Protein AF-A0A6N6WFM8-F1 (afdb_monomer)

Secondary structure (DSSP, 8-state):
--------TT--S-GGGTTS-HHHHHHHHHHHHHHHHHHHHHHHHHHHHHHHHHHHHHHHHGGGGTTHHHHHHHHHHHHHHHHHHHHHHHHHHTHHHHHHHHHHHHHHHHHHHHTTT--

Mean predicted aligned error: 9.28 Å

pLDDT: mean 80.0, std 13.32, range [35.06, 93.25]

Solvent-accessible surface area (backbone atoms only — not comparable to full-atom values): 6732 Å² total; per-residue (Å²): 133,85,77,87,62,79,77,48,95,69,57,58,74,56,78,93,58,65,84,58,61,68,67,57,55,52,49,54,26,50,51,42,53,48,55,68,45,42,65,59,50,70,43,50,50,56,30,48,50,48,36,51,49,33,50,54,52,47,60,74,41,50,88,73,21,69,61,70,58,45,50,49,36,49,48,49,34,52,49,34,50,52,54,36,50,51,52,51,50,52,49,61,70,47,38,64,63,51,50,52,51,44,38,48,54,50,48,52,49,47,51,69,70,40,55,77,76,76,110

Foldseek 3Di:
DPPPDPCDLLQLDDPVCVPDDVVVSVVLSVQLVCLLCVQLCVLVVVLVCQLVVLVVVCVVCPPVCPDPNVVVSVVSNVVSVVSSVVSVVVCVVCSVVSSVVSSVVSVVVCCVVCVVVVD

Organism: NCBI:txid2599607

Radius of gyration: 22.09 Å; Cα contacts (8 Å, |Δi|>4): 57; chains: 1; bounding box: 48×27×62 Å

Sequence (119 aa):
MQSNRPQSRLNFIDPAYAEIPWYFHWLLNTLGAIGLAGPYLTVLVPCFAAVWGAEQLQLLFGSAAYGAVSALMSMIRTGATILGIEMLFTMYWTRHEWEEVVRRIIHEACEEFLQPWLR

Structure (mmCIF, N/CA/C/O backbone):
data_AF-A0A6N6WFM8-F1
#
_entry.id   AF-A0A6N6WFM8-F1
#
loop_
_atom_site.group_PDB
_atom_site.id
_atom_site.type_symbol
_atom_site.label_atom_id
_atom_site.label_alt_id
_atom_site.label_comp_id
_atom_site.label_asym_id
_atom_site.label_entity_id
_atom_site.label_seq_id
_atom_site.pdbx_PDB_ins_code
_atom_site.Cartn_x
_atom_site.Cartn_y
_atom_site.Cartn_z
_atom_site.occupancy
_atom_site.B_iso_or_equiv
_atom_site.auth_seq_id
_atom_site.auth_comp_id
_atom_site.auth_asym_id
_atom_site.auth_atom_id
_atom_site.pdbx_PDB_model_num
ATOM 1 N N . MET A 1 1 ? 14.732 12.164 -34.312 1.00 35.06 1 MET A N 1
ATOM 2 C CA . MET A 1 1 ? 13.576 13.000 -33.916 1.00 35.06 1 MET A CA 1
ATOM 3 C C . MET A 1 1 ? 13.113 12.534 -32.543 1.00 35.06 1 MET A C 1
ATOM 5 O O . MET A 1 1 ? 12.490 11.487 -32.454 1.00 35.06 1 MET A O 1
ATOM 9 N N . GLN A 1 2 ? 13.491 13.245 -31.475 1.00 36.38 2 GLN A N 1
ATOM 10 C CA . GLN A 1 2 ? 12.993 12.977 -30.121 1.00 36.38 2 GLN A CA 1
ATOM 11 C C . GLN A 1 2 ? 11.494 13.290 -30.093 1.00 36.38 2 GLN A C 1
ATOM 13 O O . GLN A 1 2 ? 11.077 14.417 -30.353 1.00 36.38 2 GLN A O 1
ATOM 18 N N . SER A 1 3 ? 10.677 12.268 -29.854 1.00 37.72 3 SER A N 1
ATOM 19 C CA . SER A 1 3 ? 9.236 12.413 -29.677 1.00 37.72 3 SER A CA 1
ATOM 20 C C . SER A 1 3 ? 8.973 13.249 -28.417 1.00 37.72 3 SER A C 1
ATOM 22 O O . SER A 1 3 ? 8.973 12.714 -27.312 1.00 37.72 3 SER A O 1
ATOM 24 N N . ASN A 1 4 ? 8.704 14.547 -28.597 1.00 43.09 4 ASN A N 1
ATOM 25 C CA . ASN A 1 4 ? 8.179 15.488 -27.596 1.00 43.09 4 ASN A CA 1
ATOM 26 C C . ASN A 1 4 ? 6.728 15.1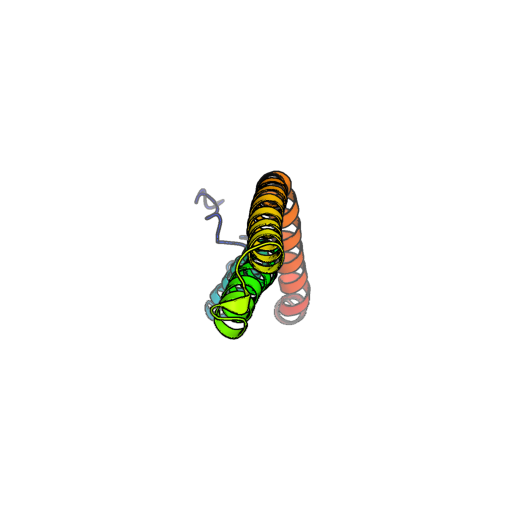51 -27.190 1.00 43.09 4 ASN A C 1
ATOM 28 O O . ASN A 1 4 ? 5.863 16.024 -27.132 1.00 43.09 4 ASN A O 1
ATOM 32 N N . ARG A 1 5 ? 6.414 13.874 -26.950 1.00 44.69 5 ARG A N 1
ATOM 33 C CA . ARG A 1 5 ? 5.174 13.516 -26.264 1.00 44.69 5 ARG A CA 1
ATOM 34 C C . ARG A 1 5 ? 5.447 13.669 -24.772 1.00 44.69 5 ARG A C 1
ATOM 36 O O . ARG A 1 5 ? 6.428 13.087 -24.309 1.00 44.69 5 ARG A O 1
ATOM 43 N N . PRO A 1 6 ? 4.631 14.427 -24.021 1.00 41.84 6 PRO A N 1
ATOM 44 C CA . PRO A 1 6 ? 4.748 14.429 -22.571 1.00 41.84 6 PRO A CA 1
ATOM 45 C C . PRO A 1 6 ? 4.682 12.971 -22.114 1.00 41.84 6 PRO A C 1
ATOM 47 O O . PRO A 1 6 ? 3.735 12.263 -22.469 1.00 41.84 6 PRO A O 1
ATOM 50 N N . GLN A 1 7 ? 5.723 12.498 -21.419 1.00 53.62 7 GLN A N 1
ATOM 51 C CA . GLN A 1 7 ? 5.733 11.163 -20.828 1.00 53.62 7 GLN A CA 1
ATOM 52 C C . GLN A 1 7 ? 4.466 11.052 -19.981 1.00 53.62 7 GLN A C 1
ATOM 54 O O . GLN A 1 7 ? 4.309 11.745 -18.976 1.00 53.62 7 GLN A O 1
ATOM 59 N N . SER A 1 8 ? 3.512 10.238 -20.439 1.00 57.81 8 SER A N 1
ATOM 60 C CA . SER A 1 8 ? 2.337 9.914 -19.640 1.00 57.81 8 SER A CA 1
ATOM 61 C C . SER A 1 8 ? 2.836 9.425 -18.285 1.00 57.81 8 SER A C 1
ATOM 63 O O . SER A 1 8 ? 3.742 8.594 -18.231 1.00 57.81 8 SER A O 1
ATOM 65 N N . ARG A 1 9 ? 2.248 9.913 -17.186 1.00 61.69 9 ARG A N 1
ATOM 66 C CA . ARG A 1 9 ? 2.608 9.463 -15.828 1.00 61.69 9 ARG A CA 1
ATOM 67 C C . ARG A 1 9 ? 2.469 7.945 -15.654 1.00 61.69 9 ARG A C 1
ATOM 69 O O . ARG A 1 9 ? 3.071 7.389 -14.750 1.00 61.69 9 ARG A O 1
ATOM 76 N N . LEU A 1 10 ? 1.696 7.299 -16.529 1.00 65.50 10 LEU A N 1
ATOM 77 C CA . LEU A 1 10 ? 1.457 5.857 -16.558 1.00 65.50 10 LEU A CA 1
ATOM 78 C C . LEU A 1 10 ? 2.212 5.135 -17.685 1.00 65.50 10 LEU A C 1
ATOM 80 O O . LEU A 1 10 ? 1.981 3.950 -17.896 1.00 65.50 10 LEU A O 1
ATOM 84 N N . ASN A 1 11 ? 3.075 5.838 -18.425 1.00 73.56 11 ASN A N 1
ATOM 85 C CA . ASN A 1 11 ? 4.032 5.209 -19.324 1.00 73.56 11 ASN A CA 1
ATOM 86 C C . ASN A 1 11 ? 5.389 5.136 -18.615 1.00 73.56 11 ASN A C 1
ATOM 88 O O . ASN A 1 11 ? 6.054 6.153 -18.385 1.00 73.56 11 ASN A O 1
ATOM 92 N N . PHE A 1 12 ? 5.761 3.924 -18.226 1.00 73.44 12 PHE A N 1
ATOM 93 C CA . PHE A 1 12 ? 6.986 3.625 -17.488 1.00 73.44 12 PHE A CA 1
ATOM 94 C C . PHE A 1 12 ? 8.117 3.149 -18.395 1.00 73.44 12 PHE A C 1
ATOM 96 O O . PHE A 1 12 ? 9.239 2.975 -17.932 1.00 73.44 12 PHE A O 1
ATOM 103 N N . ILE A 1 13 ? 7.825 2.946 -19.678 1.00 74.31 13 ILE A N 1
ATOM 104 C CA . ILE A 1 13 ? 8.759 2.368 -20.634 1.00 74.31 13 ILE A CA 1
ATOM 105 C C . ILE A 1 13 ? 9.602 3.477 -21.245 1.00 74.31 13 ILE A C 1
ATOM 107 O O . ILE A 1 13 ? 9.079 4.489 -21.724 1.00 74.31 13 ILE A O 1
ATOM 111 N N . ASP A 1 14 ? 10.917 3.273 -21.217 1.00 74.56 14 ASP A N 1
ATOM 112 C CA . ASP A 1 14 ? 11.868 4.184 -21.837 1.00 74.56 14 ASP A CA 1
ATOM 113 C C . ASP A 1 14 ? 11.653 4.219 -23.363 1.00 74.56 14 ASP A C 1
ATOM 115 O O . ASP A 1 14 ? 11.446 3.167 -23.974 1.00 74.56 14 ASP A O 1
ATOM 119 N N . PRO A 1 15 ? 11.708 5.389 -24.023 1.00 71.56 15 PRO A N 1
ATOM 120 C CA . PRO A 1 15 ? 11.701 5.468 -25.482 1.00 71.56 15 PRO A CA 1
ATOM 121 C C . PRO A 1 15 ? 12.776 4.613 -26.177 1.00 71.56 15 PRO A C 1
ATOM 123 O O . PRO A 1 15 ? 12.550 4.217 -27.319 1.00 71.56 15 PRO A O 1
ATOM 126 N N . ALA A 1 16 ? 13.893 4.278 -25.517 1.00 71.88 16 ALA A N 1
ATOM 127 C CA . ALA A 1 16 ? 14.883 3.319 -26.030 1.00 71.88 16 ALA A CA 1
ATOM 128 C C . ALA A 1 16 ? 14.297 1.914 -26.284 1.00 71.88 16 ALA A C 1
ATOM 130 O O . ALA A 1 16 ? 14.796 1.160 -27.113 1.00 71.88 16 ALA A O 1
ATOM 131 N N . TYR A 1 17 ? 13.199 1.596 -25.608 1.00 71.00 17 TYR A N 1
ATOM 132 C CA . TYR A 1 17 ? 12.500 0.320 -25.637 1.00 71.00 17 TYR A CA 1
ATOM 133 C C . TYR A 1 17 ? 11.153 0.404 -26.381 1.00 71.00 17 TYR A C 1
ATOM 135 O O . TYR A 1 17 ? 10.254 -0.417 -26.191 1.00 71.00 17 TYR A O 1
ATOM 143 N N . ALA A 1 18 ? 10.981 1.403 -27.252 1.00 70.19 18 ALA A N 1
ATOM 144 C CA . ALA A 1 18 ? 9.740 1.595 -28.004 1.00 70.19 18 ALA A CA 1
ATOM 145 C C . ALA A 1 18 ? 9.409 0.429 -28.959 1.00 70.19 18 ALA A C 1
ATOM 147 O O . ALA A 1 18 ? 8.238 0.210 -29.261 1.00 70.19 18 ALA A O 1
ATOM 148 N N . GLU A 1 19 ? 10.417 -0.325 -29.404 1.00 74.81 19 GLU A N 1
ATOM 149 C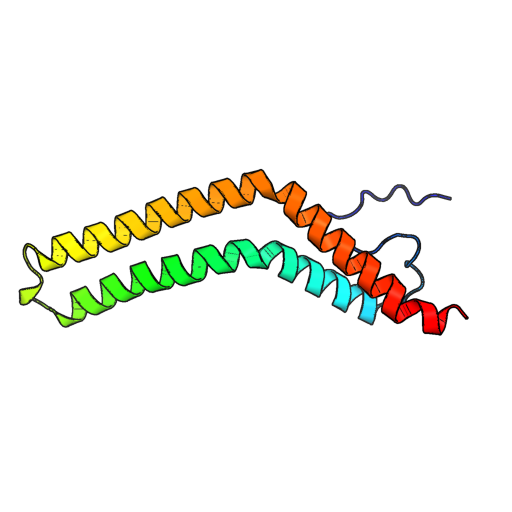 CA . GLU A 1 19 ? 10.278 -1.404 -30.394 1.00 74.81 19 GLU A CA 1
ATOM 150 C C . GLU A 1 19 ? 9.798 -2.743 -29.806 1.00 74.81 19 GLU A C 1
ATOM 152 O O . GLU A 1 19 ? 9.503 -3.674 -30.557 1.00 74.81 19 GLU A O 1
ATOM 157 N N . ILE A 1 20 ? 9.670 -2.855 -28.476 1.00 76.19 20 ILE A N 1
ATOM 158 C CA . ILE A 1 20 ? 9.154 -4.074 -27.836 1.00 76.19 20 ILE A CA 1
ATOM 159 C C . ILE A 1 20 ? 7.714 -4.356 -28.320 1.00 76.19 20 ILE A C 1
ATOM 161 O O . ILE A 1 20 ? 6.927 -3.419 -28.492 1.00 76.19 20 ILE A O 1
ATOM 165 N N . PRO A 1 21 ? 7.303 -5.631 -28.483 1.00 81.69 21 PRO A N 1
ATOM 166 C CA . PRO A 1 21 ? 5.912 -5.978 -28.744 1.00 81.69 21 PRO A CA 1
ATOM 167 C C . PRO A 1 21 ? 4.908 -5.343 -27.769 1.00 81.69 21 PRO A C 1
ATOM 169 O O . PRO A 1 21 ? 5.116 -5.299 -26.556 1.00 81.69 21 PRO A O 1
ATOM 172 N N . TRP A 1 22 ? 3.758 -4.920 -28.297 1.00 79.88 22 TRP A N 1
ATOM 173 C CA . TRP A 1 22 ? 2.727 -4.175 -27.558 1.00 79.88 22 TRP A CA 1
ATOM 174 C C . TRP A 1 22 ? 2.241 -4.859 -26.265 1.00 79.88 22 TRP A C 1
ATOM 176 O O . TRP A 1 22 ? 1.867 -4.179 -25.310 1.00 79.88 22 TRP A O 1
ATOM 186 N N . TYR A 1 23 ? 2.244 -6.194 -26.210 1.00 80.94 23 TYR A N 1
ATOM 187 C CA . TYR A 1 23 ? 1.783 -6.943 -25.040 1.00 80.94 23 TYR A CA 1
ATOM 188 C C . TYR A 1 23 ? 2.735 -6.787 -23.846 1.00 80.94 23 TYR A C 1
ATOM 190 O O . TYR A 1 23 ? 2.275 -6.676 -22.711 1.00 80.94 23 TYR A O 1
ATOM 198 N N . PHE A 1 24 ? 4.046 -6.695 -24.087 1.00 81.00 24 PHE A N 1
ATOM 199 C CA . PHE A 1 24 ? 5.020 -6.363 -23.047 1.00 81.00 24 PHE A CA 1
ATOM 200 C C . PHE A 1 24 ? 4.878 -4.910 -22.608 1.00 81.00 24 PHE A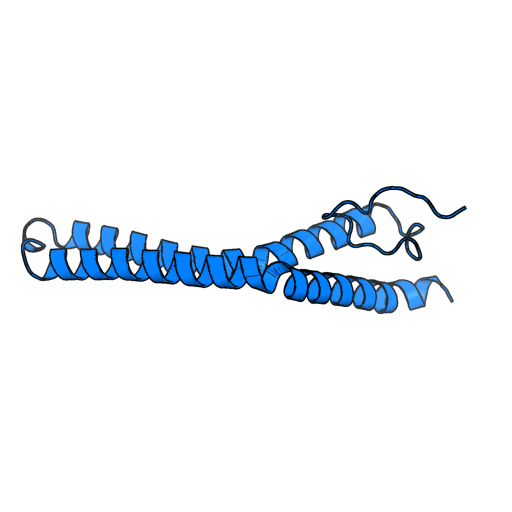 C 1
ATOM 202 O O . PHE A 1 24 ? 4.997 -4.628 -21.417 1.00 81.00 24 PHE A O 1
ATOM 209 N N . HIS A 1 25 ? 4.541 -4.000 -23.533 1.00 81.00 25 HIS A N 1
ATOM 210 C CA . HIS A 1 25 ? 4.240 -2.619 -23.153 1.00 81.00 25 HIS A CA 1
ATOM 211 C C . HIS A 1 25 ? 3.073 -2.544 -22.175 1.00 81.00 25 HIS A C 1
ATOM 213 O O . HIS A 1 25 ? 3.123 -1.825 -21.177 1.00 81.00 25 HIS A O 1
ATOM 219 N N . TRP A 1 26 ? 2.017 -3.306 -22.448 1.00 83.62 26 TRP A N 1
ATOM 220 C CA . TRP A 1 26 ? 0.858 -3.371 -21.570 1.00 83.62 26 TRP A CA 1
ATOM 221 C C . TRP A 1 26 ? 1.195 -4.015 -20.221 1.00 83.62 26 TRP A C 1
ATOM 223 O O . TRP A 1 26 ? 0.831 -3.472 -19.177 1.00 83.62 26 TRP A O 1
ATOM 233 N N . LEU A 1 27 ? 1.942 -5.123 -20.231 1.00 85.62 27 LEU A N 1
ATOM 234 C CA . LEU A 1 27 ? 2.369 -5.825 -19.022 1.00 85.62 27 LEU A CA 1
ATOM 235 C C . LEU A 1 27 ? 3.211 -4.928 -18.104 1.00 85.62 27 LEU A C 1
ATOM 237 O O . LEU A 1 27 ? 2.873 -4.769 -16.935 1.00 85.62 27 LEU A O 1
ATOM 241 N N . LEU A 1 28 ? 4.271 -4.308 -18.627 1.00 84.62 28 LEU A N 1
ATOM 242 C CA . LEU A 1 28 ? 5.191 -3.483 -17.839 1.00 84.62 28 LEU A CA 1
ATOM 243 C C . LEU A 1 28 ? 4.516 -2.224 -17.295 1.00 84.62 28 LEU A C 1
ATOM 245 O O . LEU A 1 28 ? 4.714 -1.869 -16.136 1.00 84.62 28 LEU A O 1
ATOM 249 N N . ASN A 1 29 ? 3.656 -1.581 -18.089 1.00 85.62 29 ASN A N 1
ATOM 250 C CA . ASN A 1 29 ? 2.890 -0.436 -17.604 1.00 85.62 29 ASN A CA 1
ATOM 251 C C . ASN A 1 29 ? 1.872 -0.836 -16.528 1.00 85.62 29 ASN A C 1
ATOM 253 O O . ASN A 1 29 ? 1.671 -0.094 -15.567 1.00 85.62 29 ASN A O 1
ATOM 257 N N . THR A 1 30 ? 1.270 -2.023 -16.646 1.00 85.69 30 THR A N 1
ATOM 258 C CA . THR A 1 30 ? 0.370 -2.563 -15.618 1.00 85.69 30 THR A CA 1
ATOM 259 C C . THR A 1 30 ? 1.136 -2.866 -14.332 1.00 85.69 30 THR A C 1
ATOM 261 O O . THR A 1 30 ? 0.696 -2.469 -13.256 1.00 85.69 30 THR A O 1
ATOM 264 N N . LEU A 1 31 ? 2.312 -3.491 -14.429 1.00 87.19 31 LEU A N 1
ATOM 265 C CA . LEU A 1 31 ? 3.185 -3.740 -13.280 1.00 87.19 31 LEU A CA 1
ATOM 266 C C . LEU A 1 31 ? 3.648 -2.436 -12.622 1.00 87.19 31 LEU A C 1
ATOM 268 O O . LEU A 1 31 ? 3.633 -2.345 -11.399 1.00 87.19 31 LEU A O 1
ATOM 272 N N . GLY A 1 32 ? 3.973 -1.403 -13.403 1.00 86.38 32 GLY A N 1
ATOM 273 C CA . GLY A 1 32 ? 4.305 -0.078 -12.877 1.00 86.38 32 GLY A CA 1
ATOM 274 C C . GLY A 1 32 ? 3.146 0.595 -12.157 1.00 86.38 32 GLY A C 1
ATOM 275 O O . GLY A 1 32 ? 3.318 1.123 -11.060 1.00 86.38 32 GLY A O 1
ATOM 276 N N . ALA A 1 33 ? 1.939 0.512 -12.717 1.00 86.56 33 ALA A N 1
ATOM 277 C CA . ALA A 1 33 ? 0.738 1.015 -12.062 1.00 86.56 33 ALA A CA 1
ATOM 278 C C . ALA A 1 33 ? 0.448 0.273 -10.744 1.00 86.56 33 ALA A C 1
ATOM 280 O O . ALA A 1 33 ? 0.130 0.912 -9.741 1.00 86.56 33 ALA A O 1
ATOM 281 N N . ILE A 1 34 ? 0.611 -1.055 -10.720 1.00 87.00 34 ILE A N 1
ATOM 282 C CA . ILE A 1 34 ? 0.475 -1.867 -9.501 1.00 87.00 34 ILE A CA 1
ATOM 283 C C . ILE A 1 34 ? 1.556 -1.493 -8.484 1.00 87.00 34 ILE A C 1
ATOM 285 O O . ILE A 1 34 ? 1.240 -1.281 -7.316 1.00 87.00 34 ILE A O 1
ATOM 289 N N . GLY A 1 35 ? 2.810 -1.353 -8.919 1.00 85.62 35 GLY A N 1
ATOM 290 C CA . GLY A 1 35 ? 3.928 -0.939 -8.075 1.00 85.62 35 GLY A CA 1
ATOM 291 C C . GLY A 1 35 ? 3.672 0.416 -7.420 1.00 85.62 35 GLY A C 1
ATOM 292 O O . GLY A 1 35 ? 3.829 0.548 -6.210 1.00 85.62 35 GLY A O 1
ATOM 293 N N . LEU A 1 36 ? 3.176 1.400 -8.176 1.00 86.12 36 LEU A N 1
ATOM 294 C CA . LEU A 1 36 ? 2.783 2.704 -7.635 1.00 86.12 36 LEU A CA 1
ATOM 295 C C . LEU A 1 36 ? 1.609 2.631 -6.653 1.00 86.12 36 LEU A C 1
ATOM 297 O O . LEU A 1 36 ? 1.573 3.400 -5.695 1.00 86.12 36 LEU A O 1
ATOM 301 N N . ALA A 1 37 ? 0.644 1.741 -6.888 1.00 86.31 37 ALA A N 1
ATOM 302 C CA . ALA A 1 37 ? -0.513 1.564 -6.013 1.00 86.31 37 ALA A CA 1
ATOM 303 C C . ALA A 1 37 ? -0.187 0.755 -4.743 1.00 86.31 37 ALA A C 1
ATOM 305 O O . ALA A 1 37 ? -0.874 0.907 -3.734 1.00 86.31 37 ALA A O 1
ATOM 306 N N . GLY A 1 38 ? 0.855 -0.079 -4.782 1.00 86.50 38 GLY A N 1
ATOM 307 C CA . GLY A 1 38 ? 1.240 -1.012 -3.723 1.00 86.50 38 GLY A CA 1
ATOM 308 C C . GLY A 1 38 ? 1.294 -0.389 -2.326 1.00 86.50 38 GLY A C 1
ATOM 309 O O . GLY A 1 38 ? 0.579 -0.870 -1.448 1.00 86.50 38 GLY A O 1
ATOM 310 N N . PRO A 1 39 ? 2.053 0.700 -2.106 1.00 85.25 39 PRO A N 1
ATOM 311 C CA . PRO A 1 39 ? 2.120 1.354 -0.800 1.00 85.25 39 PRO A CA 1
ATOM 312 C C . PRO A 1 39 ? 0.745 1.803 -0.286 1.00 85.25 39 PRO A C 1
ATOM 314 O O . PRO A 1 39 ? 0.387 1.556 0.860 1.00 85.25 39 PRO A O 1
ATOM 317 N N . TYR A 1 40 ? -0.093 2.387 -1.142 1.00 87.38 40 TYR A N 1
ATOM 318 C CA . TYR A 1 40 ? -1.434 2.809 -0.729 1.00 87.38 40 TYR A CA 1
ATOM 319 C C . TYR A 1 40 ? -2.276 1.619 -0.257 1.00 87.38 40 TYR A C 1
ATOM 321 O O . TYR A 1 40 ? -2.997 1.720 0.734 1.00 87.38 40 TYR A O 1
ATOM 329 N N . LEU A 1 41 ? -2.152 0.467 -0.921 1.00 88.69 41 LEU A N 1
ATOM 330 C CA . LEU A 1 41 ? -2.844 -0.757 -0.520 1.00 88.69 41 LEU A CA 1
ATOM 331 C C . LEU A 1 41 ? -2.329 -1.312 0.815 1.00 88.69 41 LEU A C 1
ATOM 333 O O . LEU A 1 41 ? -3.140 -1.797 1.605 1.00 88.69 41 LEU A O 1
ATOM 337 N N . THR A 1 42 ? -1.026 -1.211 1.108 1.00 87.62 42 THR A N 1
ATOM 338 C CA . THR A 1 42 ? -0.474 -1.678 2.392 1.00 87.62 42 THR A CA 1
ATOM 339 C C . THR A 1 42 ? -0.938 -0.845 3.584 1.00 87.62 42 THR A C 1
ATOM 341 O O . THR A 1 42 ? -0.922 -1.353 4.700 1.00 87.62 42 THR A O 1
ATOM 344 N N . VAL A 1 43 ? -1.410 0.385 3.365 1.00 88.44 43 VAL A N 1
ATOM 345 C CA . VAL A 1 43 ? -2.034 1.223 4.405 1.00 88.44 43 VAL A CA 1
ATOM 346 C C . VAL A 1 43 ? -3.541 1.004 4.460 1.00 88.44 43 VAL A C 1
ATOM 348 O O . VAL A 1 43 ? -4.109 0.777 5.529 1.00 88.44 43 VAL A O 1
ATOM 351 N N . LEU A 1 44 ? -4.207 1.045 3.305 1.00 90.12 44 LEU A N 1
ATOM 352 C CA . LEU A 1 44 ? -5.665 0.993 3.238 1.00 90.12 44 LEU A CA 1
ATOM 353 C C . LEU A 1 44 ? -6.223 -0.348 3.719 1.00 90.12 44 LEU A C 1
ATOM 355 O O . LEU A 1 44 ? -7.226 -0.354 4.428 1.00 90.12 44 LEU A O 1
ATOM 359 N N . VAL A 1 45 ? -5.586 -1.473 3.376 1.00 92.00 45 VAL A N 1
ATOM 360 C CA . VAL A 1 45 ? -6.097 -2.805 3.735 1.00 92.00 45 VAL A CA 1
ATOM 361 C C . VAL A 1 45 ? -6.085 -3.036 5.254 1.00 92.00 45 VAL A C 1
ATOM 363 O O . VAL A 1 45 ? -7.139 -3.387 5.790 1.00 92.00 45 VAL A O 1
ATOM 366 N N . PRO A 1 46 ? -4.978 -2.805 5.991 1.00 89.88 46 PRO A N 1
ATOM 367 C CA . PRO A 1 46 ? -4.977 -2.944 7.447 1.00 89.88 46 PRO A CA 1
ATOM 368 C C . PRO A 1 46 ? -5.905 -1.953 8.150 1.00 89.88 46 PRO A C 1
ATOM 370 O O . PRO A 1 46 ? -6.620 -2.349 9.069 1.00 89.88 46 PRO A O 1
ATOM 373 N N . CYS A 1 47 ? -5.944 -0.688 7.712 1.00 90.94 47 CYS A N 1
ATOM 374 C CA . CYS A 1 47 ? -6.846 0.310 8.290 1.00 90.94 47 CYS A CA 1
ATOM 375 C C . CYS A 1 47 ? -8.314 -0.080 8.092 1.00 90.94 47 CYS A C 1
ATOM 377 O O . CYS A 1 47 ? -9.097 -0.027 9.041 1.00 90.94 47 CYS A O 1
ATOM 379 N N . PHE A 1 48 ? -8.677 -0.537 6.891 1.00 92.19 48 PHE A N 1
ATOM 380 C CA . PHE A 1 48 ? -10.010 -1.061 6.611 1.00 92.19 48 PHE A CA 1
ATOM 381 C C . PHE A 1 48 ? -10.329 -2.270 7.495 1.00 92.19 48 PHE A C 1
ATOM 383 O O . PHE A 1 48 ? -11.371 -2.288 8.144 1.00 92.19 48 PHE A O 1
ATOM 390 N N . ALA A 1 49 ? -9.422 -3.247 7.581 1.00 92.50 49 ALA A N 1
ATOM 391 C CA . ALA A 1 49 ? -9.612 -4.438 8.403 1.00 92.50 49 ALA A CA 1
ATOM 392 C C . ALA A 1 49 ? -9.772 -4.101 9.895 1.00 92.50 49 ALA A C 1
ATOM 394 O O . ALA A 1 49 ? -10.605 -4.704 10.569 1.00 92.50 49 ALA A O 1
ATOM 395 N N . ALA A 1 50 ? -9.026 -3.120 10.409 1.00 90.44 50 ALA A N 1
ATOM 396 C CA . ALA A 1 50 ? -9.133 -2.665 11.792 1.00 90.44 50 ALA A CA 1
ATOM 397 C C . ALA A 1 50 ? -10.476 -1.974 12.071 1.00 90.44 50 ALA A C 1
ATOM 399 O O . ALA A 1 50 ? -11.122 -2.264 13.079 1.00 90.44 50 ALA A O 1
ATOM 400 N N . VAL A 1 51 ? -10.922 -1.093 11.169 1.00 91.38 51 VAL A N 1
ATOM 401 C CA . VAL A 1 51 ? -12.210 -0.397 11.304 1.00 91.38 51 VAL A CA 1
ATOM 402 C C . VAL A 1 51 ? -13.372 -1.381 11.203 1.00 91.38 51 VAL A C 1
ATOM 404 O O . VAL A 1 51 ? -14.232 -1.407 12.085 1.00 91.38 51 VAL A O 1
ATOM 407 N N . TRP A 1 52 ? -13.359 -2.223 10.171 1.00 92.75 52 TRP A N 1
ATOM 408 C CA . TRP A 1 52 ? -14.366 -3.254 9.947 1.00 92.75 52 TRP A CA 1
ATOM 409 C C . TRP A 1 52 ? -14.401 -4.266 11.094 1.00 92.75 52 TRP A C 1
ATOM 411 O O . TRP A 1 52 ? -15.465 -4.591 11.611 1.00 92.75 52 TRP A O 1
ATOM 421 N N . GLY A 1 53 ? -13.238 -4.738 11.547 1.00 89.94 53 GLY A N 1
ATOM 422 C CA . GLY A 1 53 ? -13.130 -5.677 12.662 1.00 89.94 53 GLY A CA 1
ATOM 423 C C . GLY A 1 53 ? -13.690 -5.108 13.965 1.00 89.94 53 GLY A C 1
ATOM 424 O O . GLY A 1 53 ? -14.409 -5.806 14.677 1.00 89.94 53 GLY A O 1
ATOM 425 N N . ALA A 1 54 ? -13.430 -3.830 14.254 1.00 87.75 54 ALA A N 1
ATOM 426 C CA . ALA A 1 54 ? -13.997 -3.153 15.418 1.00 87.75 54 ALA A CA 1
ATOM 427 C C . ALA A 1 54 ? -15.529 -3.030 15.337 1.00 87.75 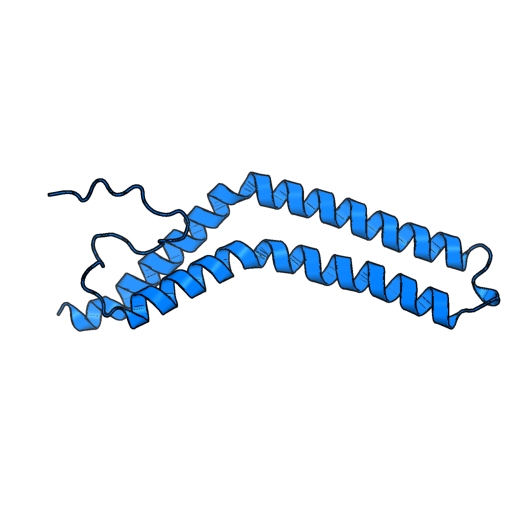54 ALA A C 1
ATOM 429 O O . ALA A 1 54 ? -16.213 -3.178 16.350 1.00 87.75 54 ALA A O 1
ATOM 430 N N . GLU A 1 55 ? -16.077 -2.794 14.144 1.00 87.75 55 GLU A N 1
ATOM 431 C CA . GLU A 1 55 ? -17.524 -2.762 13.917 1.00 87.75 55 GLU A CA 1
ATOM 432 C C . GLU A 1 55 ? -18.162 -4.144 14.118 1.00 87.75 55 GLU A C 1
ATOM 434 O O . GLU A 1 55 ? -19.128 -4.273 14.870 1.00 87.75 55 GLU A O 1
ATOM 439 N N . GLN A 1 56 ? -17.575 -5.193 13.535 1.00 89.44 56 GLN A N 1
ATOM 440 C CA . GLN A 1 5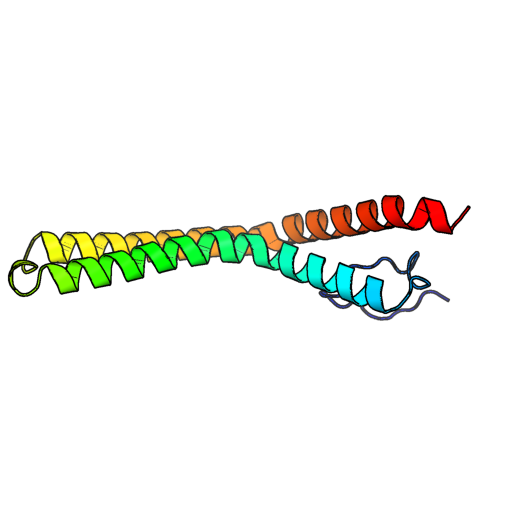6 ? -18.055 -6.569 13.697 1.00 89.44 56 GLN A CA 1
ATOM 441 C C . GLN A 1 56 ? -17.998 -7.030 15.157 1.00 89.44 56 GLN A C 1
ATOM 443 O O . GLN A 1 56 ? -18.952 -7.623 15.661 1.00 89.44 56 GLN A O 1
ATOM 448 N N . LEU A 1 57 ? -16.916 -6.712 15.874 1.00 86.19 57 LEU A N 1
ATOM 449 C CA . LEU A 1 57 ? -16.812 -7.004 17.303 1.00 86.19 57 LEU A CA 1
ATOM 450 C C . LEU A 1 57 ? -17.894 -6.272 18.097 1.00 86.19 57 LEU A C 1
ATOM 452 O O . LEU A 1 57 ? -18.545 -6.883 18.941 1.00 86.19 57 LEU A O 1
ATOM 456 N N . GLN A 1 58 ? -18.140 -4.992 17.809 1.00 84.75 58 GLN A N 1
ATOM 457 C CA . GLN A 1 58 ? -19.189 -4.236 18.491 1.00 84.75 58 GLN A CA 1
ATOM 458 C C . GLN A 1 58 ? -20.586 -4.836 18.263 1.00 84.75 58 GLN A C 1
ATOM 460 O O . GLN A 1 58 ? -21.371 -4.898 19.208 1.00 84.75 58 GLN A O 1
ATOM 465 N N . LEU A 1 59 ? -20.879 -5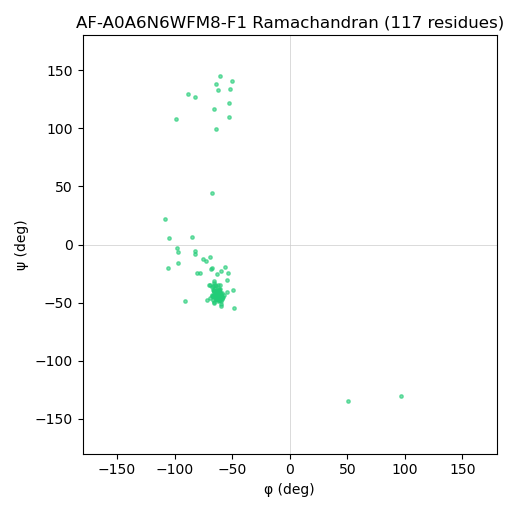.318 17.050 1.00 84.25 59 LEU A N 1
ATOM 466 C CA . LEU A 1 59 ? -22.136 -6.004 16.733 1.00 84.25 59 LEU A CA 1
ATOM 467 C C . LEU A 1 59 ? -22.289 -7.318 17.513 1.00 84.25 59 LEU A C 1
ATOM 469 O O . LEU A 1 59 ? -23.369 -7.597 18.031 1.00 84.25 59 LEU A O 1
ATOM 473 N N . LEU A 1 60 ? -21.208 -8.093 17.654 1.00 85.31 60 LEU A N 1
ATOM 474 C CA . LEU A 1 60 ? -21.209 -9.356 18.402 1.00 85.31 60 LEU A CA 1
ATOM 475 C C . LEU A 1 60 ? -21.455 -9.166 19.904 1.00 85.31 60 LEU A C 1
ATOM 477 O O . LEU A 1 60 ? -22.096 -10.008 20.529 1.00 85.31 60 LEU A O 1
ATOM 481 N N . PHE A 1 61 ? -20.984 -8.061 20.489 1.00 82.25 61 PHE A N 1
ATOM 482 C CA . PHE A 1 61 ? -21.229 -7.754 21.903 1.00 82.25 61 PHE A CA 1
ATOM 483 C C . PHE A 1 61 ? -22.657 -7.250 22.185 1.00 82.25 61 PHE A C 1
ATOM 485 O O . PHE A 1 61 ? -23.062 -7.204 23.349 1.00 82.25 61 PHE A O 1
ATOM 492 N N . GLY A 1 62 ? -23.444 -6.902 21.160 1.00 72.94 62 GLY A N 1
ATOM 493 C CA . GLY A 1 62 ? -24.854 -6.523 21.302 1.00 72.94 62 GLY A CA 1
ATOM 494 C C . GLY A 1 62 ? -25.094 -5.453 22.378 1.00 72.94 62 GLY A C 1
ATOM 495 O O . GLY A 1 62 ? -24.359 -4.472 22.486 1.00 72.94 62 GLY A O 1
ATOM 496 N N . SER A 1 63 ? -26.106 -5.648 23.229 1.00 63.97 63 SER A N 1
ATOM 497 C CA . SER A 1 63 ? -26.415 -4.739 24.346 1.00 63.97 63 SER A CA 1
ATOM 498 C C . SER A 1 63 ? -25.381 -4.756 25.482 1.00 63.97 63 SER A C 1
ATOM 500 O O . SER A 1 63 ? -25.439 -3.900 26.360 1.00 63.97 63 SER A O 1
ATOM 502 N N . ALA A 1 64 ? -24.431 -5.697 25.494 1.00 61.47 64 ALA A N 1
ATOM 503 C CA . ALA A 1 64 ? -23.315 -5.701 26.444 1.00 61.47 64 ALA A CA 1
ATOM 504 C C . ALA A 1 64 ? -22.167 -4.772 26.003 1.00 61.47 64 ALA A C 1
ATOM 506 O O . ALA A 1 64 ? -21.246 -4.518 26.775 1.00 61.47 64 ALA A O 1
ATOM 507 N N . ALA A 1 65 ? -22.226 -4.230 24.780 1.00 59.34 65 ALA A N 1
ATOM 508 C CA . ALA A 1 65 ? -21.231 -3.296 24.262 1.00 59.34 65 ALA A CA 1
ATOM 509 C C . ALA A 1 65 ? -21.307 -1.895 24.901 1.00 59.34 65 ALA A C 1
ATOM 511 O O . ALA A 1 65 ? -20.372 -1.105 24.738 1.00 59.34 65 ALA A O 1
ATOM 512 N N . TYR A 1 66 ? -22.393 -1.554 25.606 1.00 68.50 66 TYR A N 1
ATOM 513 C CA . TYR A 1 66 ? -22.537 -0.239 26.234 1.00 68.50 66 TYR A CA 1
ATOM 514 C C . TYR A 1 66 ? -21.451 -0.005 27.298 1.00 68.50 66 TYR A C 1
ATOM 516 O O . TYR A 1 66 ? -21.169 -0.858 28.135 1.00 68.50 66 TYR A O 1
ATOM 524 N N . GLY A 1 67 ? -20.826 1.175 27.257 1.00 78.12 67 GLY A N 1
ATOM 525 C CA . GLY A 1 67 ? -19.743 1.557 28.166 1.00 78.12 67 GLY A CA 1
ATOM 526 C C . GLY A 1 67 ? -18.348 1.323 27.577 1.00 78.12 67 GLY A C 1
ATOM 527 O O . GLY A 1 67 ? -18.047 1.775 26.471 1.00 78.12 67 GLY A O 1
ATOM 528 N N . ALA A 1 68 ? -17.475 0.653 28.335 1.00 78.88 68 ALA A N 1
ATOM 529 C CA . ALA A 1 68 ? -16.041 0.562 28.041 1.00 78.88 68 ALA A CA 1
ATOM 530 C C . ALA A 1 68 ? -15.716 -0.144 26.710 1.00 78.88 68 ALA A C 1
ATOM 532 O O . ALA A 1 68 ? -14.788 0.265 26.017 1.00 78.88 68 ALA A O 1
ATOM 533 N N . VAL A 1 69 ? -16.497 -1.157 26.316 1.00 81.31 69 VAL A N 1
ATOM 534 C CA . VAL A 1 69 ? -16.282 -1.901 25.060 1.00 81.31 69 VAL A CA 1
ATOM 535 C C . VAL A 1 69 ? -16.587 -1.022 23.843 1.00 81.31 69 VAL A C 1
ATOM 537 O O . VAL A 1 69 ? -15.768 -0.932 22.933 1.00 81.31 69 VAL A O 1
ATOM 540 N N . SER A 1 70 ? -17.710 -0.298 23.842 1.00 82.31 70 SER A N 1
ATOM 541 C CA . SER A 1 70 ? -18.023 0.685 22.794 1.00 82.31 70 SER A CA 1
ATOM 542 C C . SER A 1 70 ? -16.978 1.801 22.723 1.00 82.31 70 SER A C 1
ATOM 544 O O . SER A 1 70 ? -16.589 2.205 21.626 1.00 82.31 70 SER A O 1
ATOM 546 N N . ALA A 1 71 ? -16.508 2.299 23.872 1.00 84.62 71 ALA A N 1
ATOM 547 C CA . ALA A 1 71 ? -15.457 3.315 23.916 1.00 84.62 71 ALA A CA 1
ATOM 548 C C . ALA A 1 71 ? -14.149 2.794 23.299 1.00 84.62 71 ALA A C 1
ATOM 550 O O . ALA A 1 71 ? -13.569 3.463 2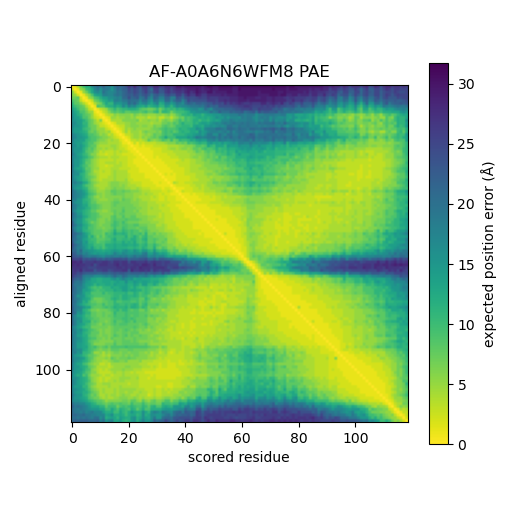2.445 1.00 84.62 71 ALA A O 1
ATOM 551 N N . LEU A 1 72 ? -13.742 1.567 23.640 1.00 87.69 72 LEU A N 1
ATOM 552 C CA . LEU A 1 72 ? -12.564 0.914 23.071 1.00 87.69 72 LEU A CA 1
ATOM 553 C C . LEU A 1 72 ? -12.683 0.730 21.550 1.00 87.69 72 LEU A C 1
ATOM 555 O O . LEU A 1 72 ? -11.770 1.102 20.818 1.00 87.69 72 LEU A O 1
ATOM 559 N N . MET A 1 73 ? -13.816 0.228 21.046 1.00 87.25 73 MET A N 1
ATOM 560 C CA . MET A 1 73 ? -14.027 0.059 19.598 1.00 87.25 73 MET A CA 1
ATOM 561 C C . MET A 1 73 ? -14.072 1.399 18.853 1.00 87.25 73 MET A C 1
ATOM 563 O O . MET A 1 73 ? -13.675 1.486 17.690 1.00 87.25 73 MET A O 1
ATOM 567 N N . SER A 1 74 ? -14.555 2.461 19.501 1.00 87.06 74 SER A N 1
ATOM 568 C CA . SER A 1 74 ? -14.493 3.823 18.960 1.00 87.06 74 SER A CA 1
ATOM 569 C C . SER A 1 74 ? -13.051 4.339 18.888 1.00 87.06 74 SER A C 1
ATOM 571 O O . SER A 1 74 ? -12.633 4.867 17.856 1.00 87.06 74 SER A O 1
ATOM 573 N N . MET A 1 75 ? -12.254 4.115 19.938 1.00 90.81 75 MET A N 1
ATOM 574 C CA . MET A 1 75 ? -10.830 4.461 19.956 1.00 90.81 75 MET A CA 1
ATOM 575 C C . MET A 1 75 ? -10.042 3.703 18.885 1.00 90.81 75 MET A C 1
ATOM 577 O O . MET A 1 75 ? -9.244 4.323 18.191 1.00 90.81 75 MET A O 1
ATOM 581 N N . ILE A 1 76 ? -10.293 2.402 18.697 1.00 89.81 76 ILE A N 1
ATOM 582 C CA . ILE A 1 76 ? -9.633 1.596 17.656 1.00 89.81 76 ILE A CA 1
ATOM 583 C C . ILE A 1 76 ? -9.950 2.150 16.265 1.00 89.81 76 ILE A C 1
ATOM 585 O O . ILE A 1 76 ? -9.034 2.369 15.476 1.00 89.81 76 ILE A O 1
ATOM 589 N N . ARG A 1 77 ? -11.223 2.441 15.969 1.00 89.75 77 ARG A N 1
ATOM 590 C CA . ARG A 1 77 ? -11.625 3.027 14.677 1.00 89.75 77 ARG A CA 1
ATOM 591 C C . ARG A 1 77 ? -10.988 4.390 14.442 1.00 89.75 77 ARG A C 1
ATOM 593 O O . ARG A 1 77 ? -10.450 4.643 13.367 1.00 89.75 77 ARG A O 1
ATOM 600 N N . THR A 1 78 ? -11.015 5.247 15.457 1.00 91.75 78 THR A N 1
ATOM 601 C CA . THR A 1 78 ? -10.435 6.593 15.387 1.00 91.75 78 THR A CA 1
ATOM 602 C C . THR A 1 78 ? -8.921 6.522 15.192 1.00 91.75 78 THR A C 1
ATOM 604 O O . THR A 1 78 ? -8.391 7.166 14.292 1.00 91.75 78 THR A O 1
ATOM 607 N N . GLY A 1 79 ? -8.232 5.680 15.965 1.00 91.12 79 GLY A N 1
ATOM 608 C CA . GLY A 1 79 ? -6.793 5.454 15.851 1.00 91.12 79 GLY A CA 1
ATOM 609 C C . GLY A 1 79 ? -6.399 4.892 14.487 1.00 91.12 79 GLY A C 1
ATOM 610 O O . GLY A 1 79 ? -5.509 5.438 13.847 1.00 91.12 79 GLY A O 1
ATOM 611 N N . ALA A 1 80 ? -7.107 3.873 13.992 1.00 91.25 80 ALA A N 1
ATOM 612 C CA . ALA A 1 80 ? -6.875 3.310 12.660 1.00 91.25 80 ALA A CA 1
ATOM 613 C C . ALA A 1 80 ? -7.086 4.344 11.542 1.00 91.25 80 ALA A C 1
ATOM 615 O O . ALA A 1 80 ? -6.363 4.331 10.547 1.00 91.25 80 ALA A O 1
ATOM 616 N N . THR A 1 81 ? -8.045 5.257 11.717 1.00 90.50 81 THR A N 1
ATOM 617 C CA . THR A 1 81 ? -8.331 6.324 10.750 1.00 90.50 81 THR A CA 1
ATOM 618 C C . THR A 1 81 ? -7.231 7.381 10.752 1.00 90.50 81 THR A C 1
ATOM 620 O O . THR A 1 81 ? -6.726 7.729 9.690 1.00 90.50 81 THR A O 1
ATOM 623 N N . ILE A 1 82 ? -6.822 7.863 11.931 1.00 93.25 82 ILE A N 1
ATOM 624 C CA . ILE A 1 82 ? -5.747 8.858 12.066 1.00 93.25 82 ILE A CA 1
ATOM 625 C C . ILE A 1 82 ? -4.427 8.295 11.534 1.00 93.25 82 ILE A C 1
ATOM 627 O O . ILE A 1 82 ? -3.792 8.939 10.704 1.00 93.25 82 ILE A O 1
ATOM 631 N N . LEU A 1 83 ? -4.059 7.075 11.943 1.00 90.94 83 LEU A N 1
ATOM 632 C CA . LEU A 1 83 ? -2.854 6.399 11.454 1.00 90.94 83 LEU A CA 1
ATOM 633 C C . LEU A 1 83 ? -2.902 6.181 9.940 1.00 90.94 83 LEU A C 1
ATOM 635 O O . LEU A 1 83 ? -1.911 6.409 9.254 1.00 90.94 83 LEU A O 1
ATOM 639 N N . GLY A 1 84 ? -4.060 5.784 9.405 1.00 90.19 84 GLY A N 1
ATOM 640 C CA . GLY A 1 84 ? -4.246 5.634 7.965 1.00 90.19 84 GLY A CA 1
ATOM 641 C C . GLY A 1 84 ? -4.045 6.950 7.215 1.00 90.19 84 GLY A C 1
ATOM 642 O O . GLY A 1 84 ? -3.334 6.979 6.216 1.00 90.19 84 GLY A O 1
ATOM 643 N N . ILE A 1 85 ? -4.619 8.049 7.712 1.00 90.88 85 ILE A N 1
ATOM 644 C CA . ILE A 1 85 ? -4.447 9.386 7.125 1.00 90.88 85 ILE A CA 1
ATOM 645 C C . ILE A 1 85 ? -2.979 9.815 7.167 1.00 90.88 85 ILE A C 1
ATOM 647 O O . ILE A 1 85 ? -2.463 10.290 6.158 1.00 90.88 85 ILE A O 1
ATOM 651 N N . GLU A 1 86 ? -2.307 9.636 8.304 1.00 91.94 86 GLU A N 1
ATOM 652 C CA . GLU A 1 86 ? -0.897 9.988 8.467 1.00 91.94 86 GLU A CA 1
ATOM 653 C C . GLU A 1 86 ? -0.018 9.211 7.483 1.00 91.94 86 GLU A C 1
ATOM 655 O O . GLU A 1 86 ? 0.724 9.814 6.711 1.00 91.94 86 GLU A O 1
ATOM 660 N N . MET A 1 87 ? -0.170 7.886 7.425 1.00 89.12 87 MET A N 1
ATOM 661 C CA . MET A 1 87 ? 0.590 7.047 6.499 1.00 89.12 87 MET A CA 1
ATOM 662 C C . MET A 1 87 ? 0.301 7.388 5.032 1.00 89.12 87 MET A C 1
ATOM 664 O O . MET A 1 87 ? 1.231 7.447 4.230 1.00 89.12 87 MET A O 1
ATOM 668 N N . LEU A 1 88 ? -0.958 7.662 4.669 1.00 90.25 88 LEU A N 1
ATOM 669 C CA . LEU A 1 88 ? -1.316 8.109 3.318 1.00 90.25 88 LEU A CA 1
ATOM 670 C C . LEU A 1 88 ? -0.686 9.462 2.980 1.00 90.25 88 LEU A C 1
ATOM 672 O O . LEU A 1 88 ? -0.235 9.660 1.852 1.00 90.25 88 LEU A O 1
ATOM 676 N N . PHE A 1 89 ? -0.632 10.385 3.940 1.00 90.50 89 PHE A N 1
ATOM 677 C CA . PHE A 1 89 ? 0.012 11.680 3.757 1.00 90.50 89 PHE A CA 1
ATOM 678 C C . PHE A 1 89 ? 1.523 11.524 3.559 1.00 90.50 89 PHE A C 1
ATOM 680 O O . PHE A 1 89 ? 2.079 12.088 2.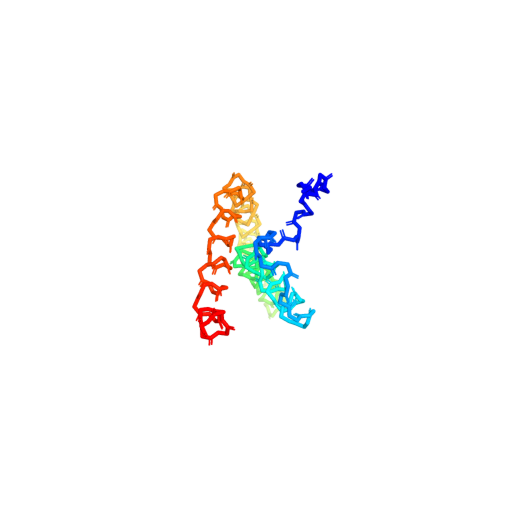616 1.00 90.50 89 PHE A O 1
ATOM 687 N N . THR A 1 90 ? 2.179 10.700 4.380 1.00 88.12 90 THR A N 1
ATOM 688 C CA . THR A 1 90 ? 3.598 10.362 4.216 1.00 88.12 90 THR A CA 1
ATOM 689 C C . THR A 1 90 ? 3.861 9.723 2.854 1.00 88.12 90 THR A C 1
ATOM 691 O O . THR A 1 90 ? 4.779 10.145 2.160 1.00 88.12 90 THR A O 1
ATOM 694 N N . MET A 1 91 ? 3.030 8.768 2.425 1.00 86.69 91 MET A N 1
ATOM 695 C CA . MET A 1 91 ? 3.152 8.122 1.112 1.00 86.69 91 MET A CA 1
ATOM 696 C C . MET A 1 91 ? 2.919 9.076 -0.053 1.00 86.69 91 MET A C 1
ATOM 698 O O . MET A 1 91 ? 3.557 8.948 -1.096 1.00 86.69 91 MET A O 1
ATOM 702 N N . TYR A 1 92 ? 2.014 10.039 0.103 1.00 86.19 92 TYR A N 1
ATOM 703 C CA . TYR A 1 92 ? 1.824 11.081 -0.894 1.00 86.19 92 TYR A CA 1
ATOM 704 C C . TYR A 1 92 ? 3.062 11.979 -0.997 1.00 86.19 92 TYR A C 1
ATOM 706 O O . TYR A 1 92 ? 3.470 12.332 -2.103 1.00 86.19 92 TYR A O 1
ATOM 714 N N . TRP A 1 93 ? 3.684 12.314 0.136 1.00 84.50 93 TRP A N 1
ATOM 715 C CA . TRP A 1 93 ? 4.895 13.133 0.177 1.00 84.50 93 TRP A CA 1
ATOM 716 C C . TRP A 1 93 ? 6.100 12.425 -0.454 1.00 84.50 93 TRP A C 1
ATOM 718 O O . TRP A 1 93 ? 6.802 13.011 -1.274 1.00 84.50 93 TRP A O 1
ATOM 728 N N . THR A 1 94 ? 6.300 11.142 -0.145 1.00 86.38 94 THR A N 1
ATOM 729 C CA . THR A 1 94 ? 7.395 10.320 -0.693 1.00 86.38 94 THR A CA 1
ATOM 730 C C . THR A 1 94 ? 7.060 9.691 -2.048 1.00 86.38 94 THR A C 1
ATOM 732 O O . THR A 1 94 ? 7.838 8.908 -2.594 1.00 86.38 94 THR A O 1
ATOM 735 N N . ARG A 1 95 ? 5.914 10.047 -2.646 1.00 84.62 95 ARG A N 1
ATOM 736 C CA . ARG A 1 95 ? 5.433 9.470 -3.907 1.00 84.62 95 ARG A CA 1
ATOM 737 C C . ARG A 1 95 ? 6.460 9.570 -5.030 1.00 84.62 95 ARG A C 1
ATOM 739 O O . ARG A 1 95 ? 6.564 8.639 -5.822 1.00 84.62 95 ARG A O 1
ATOM 746 N N . HIS A 1 96 ? 7.162 10.698 -5.138 1.00 85.31 96 HIS A N 1
ATOM 747 C CA . HIS A 1 96 ? 8.132 10.891 -6.214 1.00 85.31 96 HIS A CA 1
ATOM 748 C C . HIS A 1 96 ? 9.318 9.932 -6.094 1.00 85.31 96 HIS A C 1
ATOM 750 O O . HIS A 1 96 ? 9.683 9.309 -7.086 1.00 85.31 96 HIS A O 1
ATOM 756 N N . GLU A 1 97 ? 9.839 9.736 -4.882 1.00 87.19 97 GLU A N 1
ATOM 757 C CA . GLU A 1 97 ? 10.909 8.769 -4.609 1.00 87.19 97 GLU A CA 1
ATOM 758 C C . GLU A 1 97 ? 10.456 7.346 -4.960 1.00 87.19 97 GLU A C 1
ATOM 760 O O . GLU A 1 97 ? 11.175 6.590 -5.610 1.00 87.19 97 GLU A O 1
ATOM 765 N N . TRP A 1 98 ? 9.220 6.991 -4.598 1.00 86.56 98 TRP A N 1
ATOM 766 C CA . TRP A 1 98 ? 8.654 5.689 -4.941 1.00 86.56 98 TRP A CA 1
ATOM 767 C C . TRP A 1 98 ? 8.454 5.503 -6.451 1.00 86.56 98 TRP A C 1
ATOM 769 O O . TRP A 1 98 ? 8.723 4.432 -6.994 1.00 86.56 98 TRP A O 1
ATOM 779 N N . GLU A 1 99 ? 8.016 6.547 -7.154 1.00 86.19 99 GLU A N 1
ATOM 780 C CA . GLU A 1 99 ? 7.876 6.524 -8.609 1.00 86.19 99 GLU A CA 1
ATOM 781 C C . GLU A 1 99 ? 9.219 6.291 -9.310 1.00 86.19 99 GLU A C 1
ATOM 783 O O . GLU A 1 99 ? 9.280 5.514 -10.264 1.00 86.19 99 GLU A O 1
ATOM 788 N N . GLU A 1 100 ? 10.297 6.902 -8.821 1.00 87.44 100 GLU A N 1
ATOM 789 C CA . GLU A 1 100 ? 11.648 6.670 -9.337 1.00 87.44 100 GLU A CA 1
ATOM 790 C C . GLU A 1 100 ? 12.108 5.224 -9.127 1.00 87.44 100 GLU A C 1
ATOM 792 O O . GLU A 1 100 ? 12.671 4.625 -10.046 1.00 87.44 100 GLU A O 1
ATOM 797 N N . VAL A 1 101 ? 11.823 4.633 -7.961 1.00 88.38 101 VAL A N 1
ATOM 798 C CA . VAL A 1 101 ? 12.124 3.218 -7.690 1.00 88.38 101 VAL A CA 1
ATOM 799 C C . VAL A 1 101 ? 11.373 2.308 -8.660 1.00 88.38 101 VAL A C 1
ATOM 801 O O . VAL A 1 101 ? 11.982 1.440 -9.283 1.00 88.38 101 VAL A O 1
ATOM 804 N N . VAL A 1 102 ? 10.069 2.528 -8.852 1.00 87.31 102 VAL A N 1
ATOM 805 C CA . VAL A 1 102 ? 9.255 1.726 -9.781 1.00 87.31 102 VAL A CA 1
ATOM 806 C C . VAL A 1 102 ? 9.763 1.859 -11.220 1.00 87.31 102 VAL A C 1
ATOM 808 O O . VAL A 1 102 ? 9.885 0.855 -11.922 1.00 87.31 102 VAL A O 1
ATOM 811 N N . ARG A 1 103 ? 10.108 3.075 -11.663 1.00 85.81 103 ARG A N 1
ATOM 812 C CA . ARG A 1 103 ? 10.688 3.307 -12.997 1.00 85.81 103 ARG A CA 1
ATOM 813 C C . ARG A 1 103 ? 12.022 2.586 -13.171 1.00 85.81 103 ARG A C 1
ATOM 815 O O . ARG A 1 103 ? 12.241 1.993 -14.223 1.00 85.81 103 ARG A O 1
ATOM 822 N N . ARG A 1 104 ? 12.883 2.597 -12.149 1.00 87.88 104 ARG A N 1
ATOM 823 C CA . ARG A 1 104 ? 14.168 1.887 -12.175 1.00 87.88 104 ARG A CA 1
ATOM 824 C C . ARG A 1 104 ? 13.980 0.378 -12.302 1.00 87.88 104 ARG A C 1
ATOM 826 O O . ARG A 1 104 ? 14.587 -0.216 -13.179 1.00 87.88 104 ARG A O 1
ATOM 833 N N . ILE A 1 105 ? 13.088 -0.213 -11.508 1.00 87.38 105 ILE A N 1
ATOM 834 C CA . ILE A 1 105 ? 12.791 -1.654 -11.572 1.00 87.38 105 ILE A CA 1
ATOM 835 C C . ILE A 1 105 ? 12.291 -2.048 -12.967 1.00 87.38 105 ILE A C 1
ATOM 837 O O . ILE A 1 105 ? 12.695 -3.072 -13.506 1.00 87.38 105 ILE A O 1
ATOM 841 N N . ILE A 1 106 ? 11.423 -1.235 -13.577 1.00 86.19 106 ILE A N 1
ATOM 842 C CA . ILE A 1 106 ? 10.923 -1.500 -14.935 1.00 86.19 106 ILE A CA 1
ATOM 843 C C . ILE A 1 106 ? 12.042 -1.387 -15.969 1.00 86.19 106 ILE A C 1
ATOM 845 O O . ILE A 1 106 ? 12.091 -2.189 -16.897 1.00 86.19 106 ILE A O 1
ATOM 849 N N . HIS A 1 107 ? 12.943 -0.417 -15.810 1.00 84.69 107 HIS A N 1
ATOM 850 C CA . HIS A 1 107 ? 14.101 -0.265 -16.683 1.00 84.69 107 HIS A CA 1
ATOM 851 C C . HIS A 1 107 ? 15.060 -1.461 -16.580 1.00 84.69 107 HIS A C 1
ATOM 853 O O . HIS A 1 107 ? 15.433 -2.022 -17.606 1.00 84.69 107 HIS A O 1
ATOM 859 N N . GLU A 1 108 ? 15.394 -1.892 -15.362 1.00 85.69 108 GLU A N 1
ATOM 860 C CA . GLU A 1 108 ? 16.231 -3.073 -15.107 1.00 85.69 108 GLU A CA 1
ATOM 861 C C . GLU A 1 108 ? 15.578 -4.347 -15.665 1.00 85.69 108 GLU A C 1
ATOM 863 O O . GLU A 1 108 ? 16.228 -5.126 -16.357 1.00 85.69 108 GLU A O 1
ATOM 868 N N . ALA A 1 109 ? 14.266 -4.520 -15.472 1.00 83.56 109 ALA A N 1
ATOM 869 C CA . ALA A 1 109 ? 13.527 -5.632 -16.063 1.00 83.56 109 ALA A CA 1
ATOM 870 C C . ALA A 1 109 ? 13.602 -5.610 -17.600 1.00 83.56 109 ALA A C 1
ATOM 872 O O . ALA A 1 109 ? 13.813 -6.647 -18.226 1.00 83.56 109 ALA A O 1
ATOM 873 N N . CYS A 1 110 ? 13.463 -4.440 -18.231 1.00 79.94 110 CYS A N 1
ATOM 874 C CA . CYS A 1 110 ? 13.661 -4.310 -19.675 1.00 79.94 110 CYS A CA 1
ATOM 875 C C . CYS A 1 110 ? 15.073 -4.740 -20.092 1.00 79.94 110 CYS A C 1
ATOM 877 O O . CYS A 1 110 ? 15.197 -5.519 -21.034 1.00 79.94 110 CYS A O 1
ATOM 879 N N . GLU A 1 111 ? 16.122 -4.283 -19.404 1.00 80.81 111 GLU A N 1
ATOM 880 C CA . GLU A 1 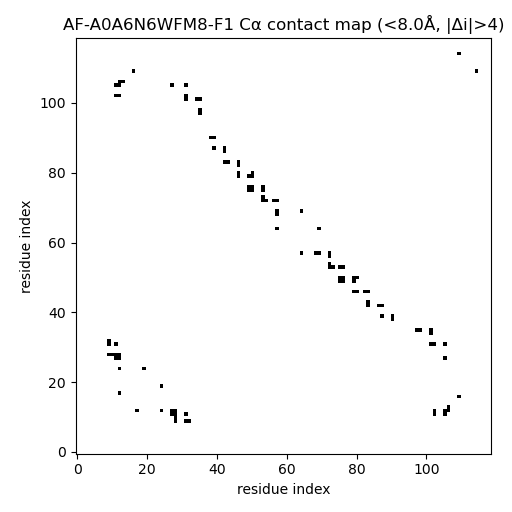111 ? 17.501 -4.684 -19.709 1.00 80.81 111 GLU A CA 1
ATOM 881 C C . GLU A 1 111 ? 17.695 -6.202 -19.608 1.00 80.81 111 GLU A C 1
ATOM 883 O O . GLU A 1 111 ? 18.234 -6.807 -20.537 1.00 80.81 111 GLU A O 1
ATOM 888 N N . GLU A 1 112 ? 17.198 -6.833 -18.543 1.00 80.12 112 GLU A N 1
ATOM 889 C CA . GLU A 1 112 ? 17.319 -8.279 -18.326 1.00 80.12 112 GLU A CA 1
ATOM 890 C C . GLU A 1 112 ? 16.541 -9.107 -19.360 1.00 80.12 112 GLU A C 1
ATOM 892 O O . GLU A 1 112 ? 17.062 -10.092 -19.892 1.00 80.12 112 GLU A O 1
ATOM 897 N N . PHE A 1 113 ? 15.301 -8.721 -19.678 1.00 73.06 113 PHE A N 1
ATOM 898 C CA . PHE A 1 113 ? 14.450 -9.483 -20.597 1.00 73.06 113 PHE A CA 1
ATOM 899 C C . PHE A 1 113 ? 14.759 -9.224 -22.078 1.00 73.06 113 PHE A C 1
ATOM 901 O O . PHE A 1 113 ? 14.466 -10.088 -22.908 1.00 73.06 113 PHE A O 1
ATOM 908 N N . LEU A 1 114 ? 15.341 -8.070 -22.434 1.00 68.25 114 LEU A N 1
ATOM 909 C CA . LEU A 1 114 ? 15.562 -7.662 -23.832 1.00 68.25 114 LEU A CA 1
ATOM 910 C C . LEU A 1 114 ? 17.013 -7.760 -24.292 1.00 68.25 114 LEU A C 1
ATOM 912 O O . LEU A 1 114 ? 17.233 -7.884 -25.497 1.00 68.25 114 LEU A O 1
ATOM 916 N N . GLN A 1 115 ? 18.001 -7.781 -23.388 1.00 63.91 115 GLN A N 1
ATOM 917 C CA . GLN A 1 115 ? 19.383 -8.129 -23.756 1.00 63.91 115 GLN A CA 1
ATOM 918 C C . GLN A 1 115 ? 19.492 -9.419 -24.592 1.00 63.91 115 GLN A C 1
ATOM 920 O O . GLN A 1 115 ? 20.292 -9.434 -25.529 1.00 63.91 115 GLN A O 1
ATOM 925 N N . PRO A 1 116 ? 18.712 -10.485 -24.317 1.00 61.28 116 PRO A N 1
ATOM 926 C CA . PRO A 1 116 ? 18.728 -11.700 -25.128 1.00 61.28 116 PRO A CA 1
ATOM 927 C C . PRO A 1 116 ? 18.150 -11.533 -26.540 1.00 61.28 116 PRO A C 1
ATOM 929 O O . PRO A 1 116 ? 18.437 -12.358 -27.396 1.00 61.28 116 PRO A O 1
ATOM 932 N N . TRP A 1 117 ? 17.325 -10.508 -26.781 1.00 58.00 117 TRP A N 1
ATOM 933 C CA . TRP A 1 117 ? 16.649 -10.262 -28.063 1.00 58.00 117 TRP A CA 1
ATOM 934 C C . TRP A 1 117 ? 17.375 -9.242 -28.954 1.00 58.00 117 TRP A C 1
ATOM 936 O O . TRP A 1 117 ? 17.077 -9.153 -30.142 1.00 58.00 117 TRP A O 1
ATOM 946 N N . LEU A 1 118 ? 18.300 -8.464 -28.381 1.00 56.38 118 LEU A N 1
ATOM 947 C CA . LEU A 1 118 ? 19.104 -7.441 -29.066 1.00 56.38 118 LEU A CA 1
ATOM 948 C C . LEU A 1 118 ? 20.516 -7.925 -29.471 1.00 56.38 118 LEU A C 1
ATOM 950 O O . LEU A 1 118 ? 21.254 -7.161 -30.095 1.00 56.38 118 LEU A O 1
ATOM 954 N N . ARG A 1 119 ? 20.901 -9.161 -29.121 1.00 49.44 119 ARG A N 1
ATOM 955 C CA . ARG A 1 119 ? 22.097 -9.858 -29.635 1.00 49.44 119 ARG A CA 1
ATOM 956 C C . ARG A 1 119 ? 21.715 -10.857 -30.716 1.00 49.44 119 ARG A C 1
ATOM 958 O O . ARG A 1 119 ? 22.527 -10.998 -31.655 1.00 49.44 119 ARG A O 1
#